Protein AF-A0A931QLI8-F1 (afdb_monomer_lite)

Sequence (66 aa):
MVSASAVRDLREKTGAGMMDCKKALAETGGDFEKAVDLLRQKGLAALAKKAGRIAAEAVAAHPGHR

Foldseek 3Di:
DEDLVLLVVLCVVQVDDSVLSVVLCVVVVNPSVSSSVSSVVVVVVVVVVVVVVCVVPPPPDDDDDD

Secondary structure (DSSP, 8-state):
---HHHHHHHHHHH---HHHHHHHHHHTTT-HHHHHHHHHHHHHHHHHHHHHHHHHS-SS------

Radius of gyration: 17.24 Å; chains: 1; bounding box: 42×32×41 Å

pLDDT: mean 74.88, std 17.42, range [41.25, 91.44]

Structure (mmCIF, N/CA/C/O backbone):
data_AF-A0A931QLI8-F1
#
_entry.id   AF-A0A931QLI8-F1
#
loop_
_atom_site.group_PDB
_atom_site.id
_atom_site.type_symbol
_atom_site.label_atom_id
_atom_site.label_alt_id
_atom_site.label_comp_id
_atom_site.label_asym_id
_atom_site.label_entity_id
_atom_site.label_seq_id
_atom_site.pdbx_PDB_ins_code
_atom_site.Cartn_x
_atom_site.Cartn_y
_atom_site.Cartn_z
_atom_site.occupancy
_atom_site.B_iso_or_equiv
_atom_site.auth_seq_id
_atom_site.auth_comp_id
_atom_site.auth_asym_id
_atom_site.auth_atom_id
_atom_site.pdbx_PDB_model_num
ATOM 1 N N . MET A 1 1 ? -6.767 12.107 7.939 1.00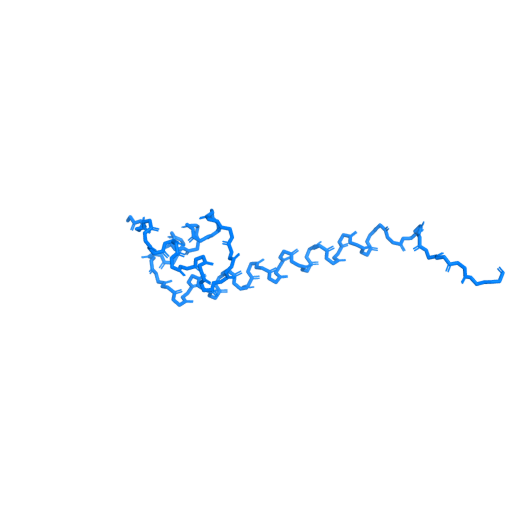 61.72 1 MET A N 1
ATOM 2 C CA . MET A 1 1 ? -5.725 11.353 8.676 1.00 61.72 1 MET A CA 1
ATOM 3 C C . MET A 1 1 ? -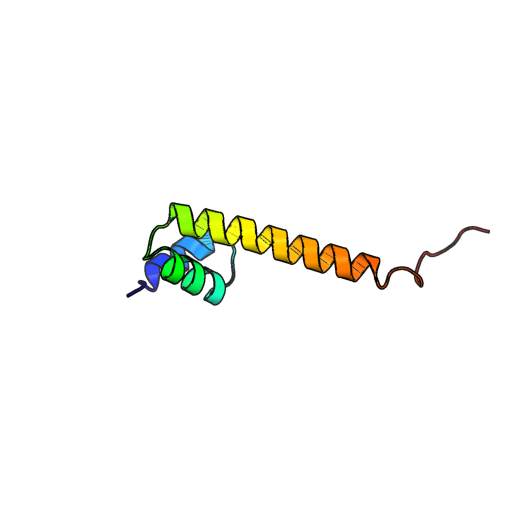5.732 9.915 8.177 1.00 61.72 1 MET A C 1
ATOM 5 O O . MET A 1 1 ? -6.815 9.408 7.927 1.00 61.72 1 MET A O 1
ATOM 9 N N . VAL A 1 2 ? -4.579 9.261 8.022 1.00 75.50 2 VAL A N 1
ATOM 10 C CA . VAL A 1 2 ? -4.516 7.841 7.624 1.00 75.50 2 VAL A CA 1
ATOM 11 C C . VAL A 1 2 ? -4.181 7.007 8.859 1.00 75.50 2 VAL A C 1
ATOM 13 O O . VAL A 1 2 ? -3.172 7.264 9.514 1.00 75.50 2 VAL A O 1
ATOM 16 N N . SER A 1 3 ? -5.028 6.031 9.194 1.00 83.56 3 SER A N 1
ATOM 17 C CA . SER A 1 3 ? -4.827 5.177 10.371 1.00 83.56 3 SER A CA 1
ATOM 18 C C . SER A 1 3 ? -3.647 4.222 10.176 1.00 83.56 3 SER A C 1
ATOM 20 O O . SER A 1 3 ? -3.507 3.603 9.120 1.00 83.56 3 SER A O 1
ATOM 22 N N . ALA A 1 4 ? -2.815 4.059 11.209 1.00 85.19 4 ALA A N 1
ATOM 23 C CA . ALA A 1 4 ? -1.699 3.112 11.196 1.00 85.19 4 ALA A CA 1
ATOM 24 C C . ALA A 1 4 ? -2.165 1.666 10.951 1.00 85.19 4 ALA A C 1
ATOM 26 O O . ALA A 1 4 ? -1.466 0.909 10.276 1.00 85.19 4 ALA A O 1
ATOM 27 N N . SER A 1 5 ? -3.365 1.313 11.425 1.00 88.00 5 SER A N 1
ATOM 28 C CA . SER A 1 5 ? -3.975 0.010 11.149 1.00 88.00 5 SER A CA 1
ATOM 29 C C . SER A 1 5 ? -4.292 -0.158 9.666 1.00 88.00 5 SER A C 1
ATOM 31 O O . SER A 1 5 ? -3.931 -1.178 9.097 1.00 88.00 5 SER A O 1
ATOM 33 N N . ALA A 1 6 ? -4.852 0.862 9.004 1.00 88.06 6 ALA A N 1
ATOM 34 C CA . ALA A 1 6 ? -5.169 0.795 7.572 1.00 88.06 6 ALA A CA 1
ATOM 35 C C . ALA A 1 6 ? -3.910 0.597 6.710 1.00 88.06 6 ALA A C 1
ATOM 37 O O . ALA A 1 6 ? -3.907 -0.195 5.774 1.00 88.06 6 ALA A O 1
ATOM 38 N N . VAL A 1 7 ? -2.809 1.271 7.063 1.00 89.12 7 VAL A N 1
ATOM 39 C CA . VAL A 1 7 ? -1.506 1.107 6.393 1.00 89.12 7 VAL A CA 1
ATOM 40 C C . VAL A 1 7 ? -0.976 -0.317 6.553 1.00 89.12 7 VAL A C 1
ATOM 42 O O . VAL A 1 7 ? -0.415 -0.875 5.612 1.00 89.12 7 VAL A O 1
ATOM 45 N N . ARG A 1 8 ? -1.119 -0.893 7.750 1.00 89.19 8 ARG A N 1
ATOM 46 C CA . ARG A 1 8 ? -0.648 -2.244 8.061 1.00 89.19 8 ARG A CA 1
ATOM 47 C C . ARG A 1 8 ? -1.459 -3.306 7.320 1.00 89.19 8 ARG A C 1
ATOM 49 O O . ARG A 1 8 ? -0.858 -4.175 6.699 1.00 89.19 8 ARG A O 1
ATOM 56 N N . ASP A 1 9 ? -2.778 -3.171 7.314 1.00 90.69 9 ASP A N 1
ATOM 57 C CA . ASP A 1 9 ? -3.697 -4.061 6.599 1.00 90.69 9 ASP A CA 1
ATOM 58 C C . ASP A 1 9 ? -3.426 -4.027 5.082 1.00 90.69 9 ASP A C 1
ATOM 60 O O . ASP A 1 9 ? -3.321 -5.057 4.413 1.00 90.69 9 ASP A O 1
ATOM 64 N N . LEU A 1 10 ? -3.205 -2.825 4.532 1.00 88.81 10 LEU A N 1
ATOM 65 C CA . LEU A 1 10 ? -2.891 -2.642 3.114 1.00 88.81 10 LEU A CA 1
ATOM 66 C C . LEU A 1 10 ? -1.538 -3.261 2.750 1.00 88.81 10 LEU A C 1
ATOM 68 O O . LEU A 1 10 ? -1.399 -3.874 1.689 1.00 88.81 10 LEU A O 1
ATOM 72 N N . ARG A 1 11 ? -0.552 -3.145 3.645 1.00 87.69 11 ARG A N 1
ATOM 73 C CA . ARG A 1 11 ? 0.754 -3.794 3.506 1.00 87.69 11 ARG A CA 1
ATOM 74 C C . ARG A 1 11 ? 0.636 -5.314 3.522 1.00 87.69 11 ARG A C 1
ATOM 76 O O . ARG A 1 11 ? 1.320 -5.950 2.732 1.00 87.69 11 ARG A O 1
ATOM 83 N N . GLU A 1 12 ? -0.192 -5.901 4.382 1.00 88.94 12 GLU A N 1
ATOM 84 C CA . GLU A 1 12 ? -0.368 -7.361 4.412 1.00 88.94 12 GLU A CA 1
ATOM 85 C C . GLU A 1 12 ? -1.044 -7.883 3.139 1.00 88.94 12 GLU A C 1
ATOM 87 O O . GLU A 1 12 ? -0.621 -8.903 2.601 1.00 88.94 12 GLU A O 1
ATOM 92 N N . LYS A 1 13 ? -2.018 -7.150 2.587 1.00 87.81 13 LYS A N 1
ATOM 93 C CA . LYS A 1 13 ? -2.690 -7.536 1.334 1.00 87.81 13 LYS A CA 1
ATOM 94 C C . LYS A 1 13 ? -1.841 -7.351 0.078 1.00 87.81 13 LYS A C 1
ATOM 96 O O . LYS A 1 13 ? -1.915 -8.165 -0.836 1.00 87.81 13 LYS A O 1
ATOM 101 N N . THR A 1 14 ? -1.089 -6.256 -0.007 1.00 84.69 14 THR A N 1
ATOM 102 C CA . THR A 1 14 ? -0.339 -5.898 -1.227 1.00 84.69 14 THR A CA 1
ATOM 103 C C . THR A 1 14 ? 1.133 -6.289 -1.173 1.00 84.69 14 THR A C 1
ATOM 105 O O . THR A 1 14 ? 1.787 -6.341 -2.211 1.00 84.69 14 THR A O 1
ATOM 108 N N . GLY A 1 15 ? 1.681 -6.512 0.023 1.00 85.19 15 GLY A N 1
ATOM 109 C CA . GLY A 1 15 ? 3.115 -6.696 0.249 1.00 85.19 15 GLY A CA 1
ATOM 110 C C . GLY A 1 15 ? 3.953 -5.430 0.035 1.00 85.19 15 GLY A C 1
ATOM 111 O O . GLY A 1 15 ? 5.180 -5.500 0.077 1.00 85.19 15 GLY A O 1
ATOM 112 N N . ALA A 1 16 ? 3.328 -4.273 -0.211 1.00 85.62 16 ALA A N 1
ATOM 113 C CA . ALA A 1 16 ? 4.037 -3.039 -0.523 1.00 85.62 16 ALA A CA 1
ATOM 114 C C . ALA A 1 16 ? 4.709 -2.407 0.709 1.00 85.62 16 ALA A C 1
ATOM 116 O O . ALA A 1 16 ? 4.343 -2.647 1.864 1.00 85.62 16 ALA A O 1
ATOM 117 N N . GLY A 1 17 ? 5.703 -1.550 0.463 1.00 85.38 17 GLY A N 1
ATOM 118 C CA . GLY A 1 17 ? 6.423 -0.832 1.511 1.00 85.38 17 GLY A CA 1
ATOM 119 C C . GLY A 1 17 ? 5.502 0.038 2.374 1.00 85.38 17 GLY A C 1
ATOM 120 O O . GLY A 1 17 ? 4.478 0.555 1.925 1.00 85.38 17 GLY A O 1
ATOM 121 N N . MET A 1 18 ? 5.878 0.245 3.638 1.00 86.62 18 MET A N 1
ATOM 122 C CA . MET A 1 18 ? 5.064 0.999 4.602 1.00 86.62 18 MET A CA 1
ATOM 123 C C . MET A 1 18 ? 4.834 2.463 4.177 1.00 86.62 18 MET A C 1
ATOM 125 O O . MET A 1 18 ? 3.779 3.034 4.456 1.00 86.62 18 MET A O 1
ATOM 129 N N . MET A 1 19 ? 5.803 3.067 3.477 1.00 86.06 19 MET A N 1
ATOM 130 C CA . MET A 1 19 ? 5.659 4.403 2.889 1.00 86.06 19 MET A CA 1
ATOM 131 C C . MET A 1 19 ? 4.743 4.414 1.664 1.00 86.06 19 MET A C 1
ATOM 133 O O . MET A 1 19 ? 3.948 5.343 1.531 1.00 86.06 19 MET A O 1
ATOM 137 N N . ASP A 1 20 ? 4.821 3.400 0.802 1.00 90.12 20 ASP A N 1
ATOM 138 C CA . ASP A 1 20 ? 3.948 3.291 -0.367 1.00 90.12 20 ASP A CA 1
ATOM 139 C C . ASP A 1 20 ? 2.492 3.124 0.067 1.00 90.12 20 ASP A C 1
ATOM 141 O O . ASP A 1 20 ? 1.624 3.828 -0.440 1.00 90.12 20 ASP A O 1
ATOM 145 N N . CYS A 1 21 ? 2.232 2.291 1.081 1.00 90.62 21 CYS A N 1
ATOM 146 C CA . CYS A 1 21 ? 0.897 2.119 1.659 1.00 90.62 21 CYS A CA 1
ATOM 147 C C . CYS A 1 21 ? 0.359 3.425 2.260 1.00 90.62 21 CYS A C 1
ATOM 149 O O . CYS A 1 21 ? -0.792 3.789 2.023 1.00 90.62 21 CYS A O 1
ATOM 151 N N . LYS A 1 22 ? 1.197 4.178 2.992 1.00 89.50 22 LYS A N 1
ATOM 152 C CA . LYS A 1 22 ? 0.823 5.507 3.508 1.00 89.50 22 LYS A CA 1
ATOM 153 C C . LYS A 1 22 ? 0.505 6.492 2.387 1.00 89.50 22 LYS A C 1
ATOM 155 O O . LYS A 1 22 ? -0.491 7.198 2.489 1.00 89.50 22 LYS A O 1
ATOM 160 N N . LYS A 1 23 ? 1.330 6.548 1.337 1.00 90.00 23 LYS A N 1
ATOM 161 C CA . LYS A 1 23 ? 1.111 7.435 0.183 1.00 90.00 23 LYS A CA 1
ATOM 162 C C . LYS A 1 23 ? -0.149 7.062 -0.585 1.00 90.00 23 LYS A C 1
ATOM 164 O O . LYS A 1 23 ? -0.936 7.946 -0.879 1.00 90.00 23 LYS A O 1
ATOM 169 N N . ALA A 1 24 ? -0.363 5.777 -0.855 1.00 90.00 24 ALA A N 1
ATOM 170 C CA . ALA A 1 24 ? -1.533 5.297 -1.578 1.00 90.00 24 ALA A CA 1
ATOM 171 C C . ALA A 1 24 ? -2.828 5.620 -0.823 1.00 90.00 24 ALA A C 1
ATOM 173 O O . ALA A 1 24 ? -3.754 6.168 -1.410 1.00 90.00 24 ALA A O 1
ATOM 174 N N . LEU A 1 25 ? -2.876 5.377 0.490 1.00 90.00 25 LEU A N 1
ATOM 175 C CA . LEU A 1 25 ? -4.025 5.757 1.318 1.00 90.00 25 LEU A CA 1
ATOM 176 C C . LEU A 1 25 ? -4.185 7.277 1.433 1.00 90.00 25 LEU A C 1
ATOM 178 O O . LEU A 1 25 ? -5.305 7.765 1.486 1.00 90.00 25 LEU A O 1
ATOM 182 N N . ALA A 1 26 ? -3.094 8.043 1.454 1.00 90.81 26 ALA A N 1
ATOM 183 C CA . ALA A 1 26 ? -3.175 9.502 1.481 1.00 90.81 26 ALA A CA 1
ATOM 184 C C . ALA A 1 26 ? -3.689 10.087 0.151 1.00 90.81 26 ALA A C 1
ATOM 186 O O . ALA A 1 26 ? -4.544 10.965 0.181 1.00 90.81 26 ALA A O 1
ATOM 187 N N . GLU A 1 27 ? -3.217 9.586 -0.997 1.00 90.38 27 GLU A N 1
ATOM 188 C CA . GLU A 1 27 ? -3.667 9.998 -2.341 1.00 90.38 27 GLU A CA 1
ATOM 189 C C . GLU A 1 27 ? -5.128 9.618 -2.603 1.00 90.38 27 GLU A C 1
ATOM 191 O O . GLU A 1 27 ? -5.849 10.338 -3.285 1.00 90.38 27 GLU A O 1
ATOM 196 N N . THR A 1 28 ? -5.579 8.498 -2.043 1.00 89.56 28 THR A N 1
ATOM 197 C CA . THR A 1 28 ? -6.946 7.988 -2.232 1.00 89.56 28 THR A CA 1
ATOM 198 C C . THR A 1 28 ? -7.916 8.456 -1.156 1.00 89.56 28 THR A C 1
ATOM 200 O O . THR A 1 28 ? -9.087 8.099 -1.194 1.00 89.56 28 THR A O 1
ATOM 203 N N . GLY A 1 29 ? -7.451 9.237 -0.178 1.00 87.62 29 GLY A N 1
ATOM 204 C CA . GLY A 1 29 ? -8.281 9.693 0.938 1.00 87.62 29 GLY A CA 1
ATOM 205 C C . GLY A 1 29 ? -8.688 8.586 1.919 1.00 87.62 29 GLY A C 1
ATOM 206 O O . GLY A 1 29 ? -9.596 8.790 2.718 1.00 87.62 29 GLY A O 1
ATOM 207 N N . GLY A 1 30 ? -8.012 7.435 1.894 1.00 85.25 30 GLY A N 1
ATOM 208 C CA . GLY A 1 30 ? -8.303 6.269 2.729 1.00 85.25 30 GLY A CA 1
ATOM 209 C C . GLY A 1 30 ? -9.122 5.182 2.031 1.00 85.25 30 GLY A C 1
ATOM 210 O O . GLY A 1 30 ? -9.474 4.201 2.682 1.00 85.25 30 GLY A O 1
ATOM 211 N N . ASP A 1 31 ? -9.393 5.322 0.730 1.00 89.75 31 ASP A N 1
ATOM 212 C CA . ASP A 1 31 ? -10.049 4.290 -0.078 1.00 89.75 31 ASP A CA 1
ATOM 213 C C . ASP A 1 31 ? -9.137 3.067 -0.241 1.00 89.75 31 ASP A C 1
ATOM 215 O O . ASP A 1 31 ? -8.138 3.087 -0.964 1.00 89.75 31 ASP A O 1
ATOM 219 N N . PHE A 1 32 ? -9.500 1.967 0.412 1.00 87.69 32 PHE A N 1
ATOM 220 C CA . PHE A 1 32 ? -8.673 0.765 0.444 1.00 87.69 32 PHE A CA 1
ATOM 221 C C . PHE A 1 32 ? -8.545 0.100 -0.935 1.00 87.69 32 PHE A C 1
ATOM 223 O O . PHE A 1 32 ? -7.442 -0.259 -1.339 1.00 87.69 32 PHE A O 1
ATOM 230 N N . GLU A 1 33 ? -9.644 -0.019 -1.689 1.00 89.56 33 GLU A N 1
ATOM 231 C CA . GLU A 1 33 ? -9.626 -0.585 -3.047 1.00 89.56 33 GLU A CA 1
ATOM 232 C C . GLU A 1 33 ? -8.750 0.234 -3.999 1.00 89.56 33 GLU A C 1
ATOM 234 O O . GLU A 1 33 ? -7.880 -0.318 -4.674 1.00 89.56 33 GLU A O 1
ATOM 239 N N . LYS A 1 34 ? -8.909 1.564 -3.997 1.00 91.44 34 LYS A N 1
ATOM 240 C CA . LYS A 1 34 ? -8.082 2.446 -4.829 1.00 91.44 34 LYS A CA 1
ATOM 241 C C . LYS A 1 34 ? -6.618 2.410 -4.408 1.00 91.44 34 LYS A C 1
ATOM 243 O O . LYS A 1 34 ? -5.741 2.489 -5.263 1.00 91.44 34 LYS A O 1
ATOM 248 N N . ALA A 1 35 ? -6.334 2.298 -3.110 1.00 90.75 35 ALA A N 1
ATOM 249 C CA . ALA A 1 35 ? -4.965 2.225 -2.621 1.00 90.75 35 ALA A CA 1
ATOM 250 C C . ALA A 1 35 ? -4.280 0.920 -3.056 1.00 90.75 35 ALA A C 1
ATOM 252 O O . ALA A 1 35 ? -3.115 0.955 -3.450 1.00 90.75 35 ALA A O 1
ATOM 253 N N . VAL A 1 36 ? -4.998 -0.211 -3.047 1.00 90.06 36 VAL A N 1
ATOM 254 C CA . VAL A 1 36 ? -4.505 -1.490 -3.588 1.00 90.06 36 VAL A CA 1
ATOM 255 C C . VAL A 1 36 ? -4.199 -1.360 -5.077 1.00 90.06 36 VAL A C 1
ATOM 257 O O . VAL A 1 36 ? -3.110 -1.745 -5.504 1.00 90.06 36 VAL A O 1
ATOM 260 N N . ASP A 1 37 ? -5.123 -0.796 -5.856 1.00 90.25 37 ASP A N 1
ATOM 261 C CA . ASP A 1 37 ? -4.940 -0.635 -7.299 1.00 90.25 37 ASP A CA 1
ATOM 262 C C . ASP A 1 37 ? -3.753 0.288 -7.623 1.00 90.25 37 ASP A C 1
ATOM 264 O O . ASP A 1 37 ? -2.859 -0.090 -8.382 1.00 90.25 37 ASP A O 1
ATOM 268 N N . LEU A 1 38 ? -3.643 1.431 -6.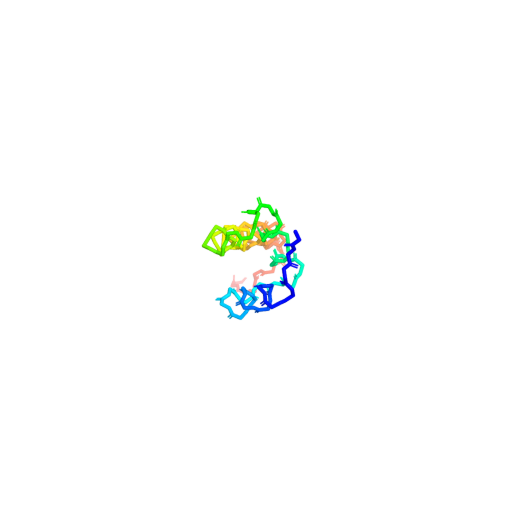934 1.00 89.50 38 LEU A N 1
ATOM 269 C CA . LEU A 1 38 ? -2.494 2.338 -7.043 1.00 89.50 38 LEU A CA 1
ATOM 270 C C . LEU A 1 38 ? -1.166 1.647 -6.743 1.00 89.50 38 LEU A C 1
ATOM 272 O O . LEU A 1 38 ? -0.186 1.851 -7.461 1.00 89.50 38 LEU A O 1
ATOM 276 N N . LEU A 1 39 ? -1.106 0.852 -5.673 1.00 87.25 39 LEU A N 1
ATOM 277 C CA . LEU A 1 39 ? 0.102 0.113 -5.308 1.00 87.25 39 LEU A CA 1
ATOM 278 C C . LEU A 1 39 ? 0.461 -0.931 -6.361 1.00 87.25 39 LEU A C 1
ATOM 280 O O . LEU A 1 39 ? 1.637 -1.094 -6.683 1.00 87.25 39 LEU A O 1
ATOM 284 N N . ARG A 1 40 ? -0.539 -1.599 -6.937 1.00 85.12 40 ARG A N 1
ATOM 285 C CA . ARG A 1 40 ? -0.355 -2.590 -7.999 1.00 85.12 40 ARG A CA 1
ATOM 286 C C . ARG A 1 40 ? 0.189 -1.942 -9.271 1.00 85.12 40 ARG A C 1
ATOM 288 O O . ARG A 1 40 ? 1.184 -2.414 -9.819 1.00 85.12 40 ARG A O 1
ATOM 295 N N . GLN A 1 41 ? -0.394 -0.817 -9.684 1.00 84.38 41 GLN A N 1
ATOM 296 C CA . GLN A 1 41 ? 0.075 -0.030 -10.826 1.00 84.38 41 GLN A CA 1
ATOM 297 C C . GLN A 1 41 ? 1.497 0.512 -10.599 1.00 84.38 41 GLN A C 1
ATOM 299 O O . GLN A 1 41 ? 2.362 0.382 -11.469 1.00 84.38 41 GLN A O 1
ATOM 304 N N . LYS A 1 42 ? 1.783 1.058 -9.407 1.00 81.38 42 LYS A N 1
ATOM 305 C CA . LYS A 1 42 ? 3.124 1.548 -9.039 1.00 81.38 42 LYS A CA 1
ATOM 306 C C . LYS A 1 42 ? 4.159 0.419 -8.979 1.00 81.38 42 LYS A C 1
ATOM 308 O O . LYS A 1 42 ? 5.283 0.612 -9.439 1.00 81.38 42 LYS A O 1
ATOM 313 N N . GLY A 1 43 ? 3.788 -0.760 -8.478 1.00 75.62 43 GLY A N 1
ATOM 314 C CA . GLY A 1 43 ? 4.647 -1.946 -8.444 1.00 75.62 43 GLY A CA 1
ATOM 315 C C . GLY A 1 43 ? 5.032 -2.428 -9.844 1.00 75.62 43 GLY A C 1
ATOM 316 O O . GLY A 1 43 ? 6.210 -2.673 -10.109 1.00 75.62 43 GLY A O 1
ATOM 317 N N . LEU A 1 44 ? 4.068 -2.470 -10.770 1.00 64.88 44 LEU A N 1
ATOM 318 C CA . LEU A 1 44 ? 4.323 -2.789 -12.178 1.00 64.88 44 LEU A CA 1
ATOM 319 C C . LEU A 1 44 ? 5.220 -1.742 -12.847 1.00 64.88 44 LEU A C 1
ATOM 321 O O . LEU A 1 44 ? 6.159 -2.106 -13.548 1.00 64.88 44 LEU A O 1
ATOM 325 N N . ALA A 1 45 ? 5.001 -0.450 -12.590 1.00 66.12 45 ALA A N 1
ATOM 326 C CA . ALA A 1 45 ? 5.854 0.612 -13.124 1.00 66.12 45 ALA A CA 1
ATOM 327 C C . ALA A 1 45 ? 7.293 0.548 -12.575 1.00 66.12 45 ALA A C 1
ATOM 329 O O . ALA A 1 45 ? 8.250 0.816 -13.305 1.00 66.12 45 ALA A O 1
ATOM 330 N N . ALA A 1 46 ? 7.468 0.171 -11.304 1.00 63.53 46 ALA A N 1
ATOM 331 C CA . ALA A 1 46 ? 8.782 -0.036 -10.701 1.00 63.53 46 ALA A CA 1
ATOM 332 C C . ALA A 1 46 ? 9.507 -1.245 -11.318 1.0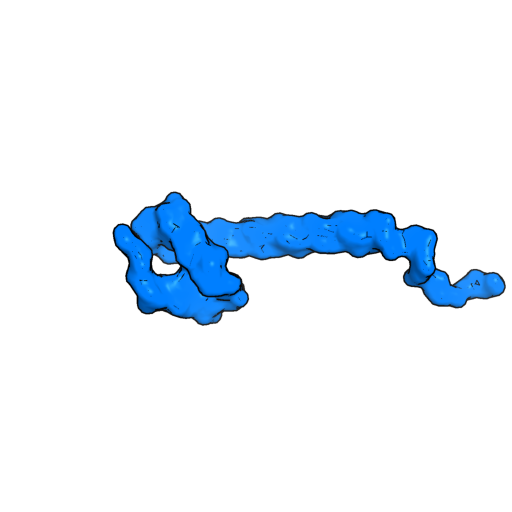0 63.53 46 ALA A C 1
ATOM 334 O O . ALA A 1 46 ? 10.696 -1.153 -11.628 1.00 63.53 46 ALA A O 1
ATOM 335 N N . LEU A 1 47 ? 8.789 -2.346 -11.562 1.00 57.22 47 LEU A N 1
ATOM 336 C CA . LEU A 1 47 ? 9.300 -3.524 -12.270 1.00 57.22 47 LEU A CA 1
ATOM 337 C C . LEU A 1 47 ? 9.645 -3.206 -13.729 1.00 57.22 47 LEU A C 1
ATOM 339 O O . LEU A 1 47 ? 10.724 -3.572 -14.179 1.00 57.22 47 LEU A O 1
ATOM 343 N N . ALA A 1 48 ? 8.798 -2.461 -14.441 1.00 58.97 48 ALA A N 1
ATOM 344 C CA . ALA A 1 48 ? 9.042 -2.038 -15.820 1.00 58.97 48 ALA A CA 1
ATOM 345 C C . ALA A 1 48 ? 10.274 -1.124 -15.930 1.00 58.97 48 ALA A C 1
ATOM 347 O O . ALA A 1 48 ? 11.125 -1.321 -16.795 1.00 58.97 48 ALA A O 1
ATOM 348 N N . LYS A 1 49 ? 10.441 -0.170 -15.004 1.00 54.94 49 LYS A N 1
ATOM 349 C CA . LYS A 1 49 ? 11.653 0.666 -14.935 1.00 54.94 49 LYS A CA 1
ATOM 350 C C . LYS A 1 49 ? 12.906 -0.136 -14.579 1.00 54.94 49 LYS A C 1
ATOM 352 O O . LYS A 1 49 ? 13.995 0.211 -15.030 1.00 54.94 49 LYS A O 1
ATOM 357 N N . LYS A 1 50 ? 12.774 -1.207 -13.791 1.00 50.06 50 LYS A N 1
ATOM 358 C CA . LYS A 1 50 ? 13.894 -2.096 -13.456 1.00 50.06 50 LYS A CA 1
ATOM 359 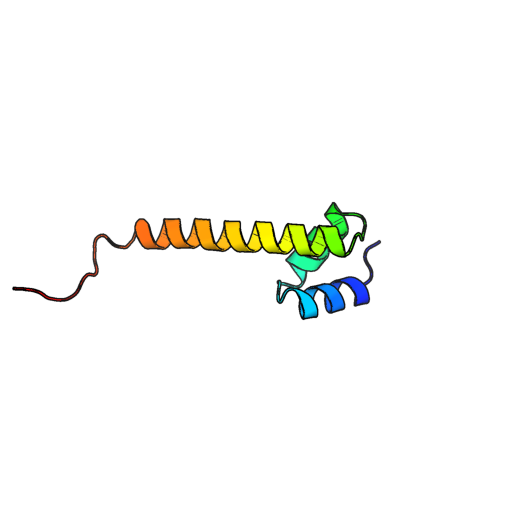C C . LYS A 1 50 ? 14.242 -3.036 -14.614 1.00 50.06 50 LYS A C 1
ATOM 361 O O . LYS A 1 50 ? 15.423 -3.208 -14.891 1.00 50.06 50 LYS A O 1
ATOM 366 N N . ALA A 1 51 ? 13.252 -3.539 -15.351 1.00 50.59 51 ALA A N 1
ATOM 367 C CA . ALA A 1 51 ? 13.453 -4.264 -16.606 1.00 50.59 51 ALA A CA 1
ATOM 368 C C . ALA A 1 51 ? 14.155 -3.383 -17.655 1.00 50.59 51 ALA A C 1
ATOM 370 O O . ALA A 1 51 ? 15.099 -3.831 -18.298 1.00 50.59 51 ALA A O 1
ATOM 371 N N . GLY A 1 52 ? 13.791 -2.097 -17.738 1.00 49.59 52 GLY A N 1
ATOM 372 C CA . GLY A 1 52 ? 14.492 -1.120 -18.577 1.00 49.59 52 GLY A CA 1
ATOM 373 C C . GLY A 1 52 ? 15.949 -0.860 -18.164 1.00 49.59 52 GLY A C 1
ATOM 374 O O . GLY A 1 52 ? 16.773 -0.561 -19.021 1.00 49.59 52 GLY A O 1
ATOM 375 N N . ARG A 1 53 ? 16.305 -1.017 -16.879 1.00 47.09 53 ARG A N 1
ATOM 376 C CA . ARG A 1 53 ? 17.704 -0.911 -16.420 1.00 47.09 53 ARG A CA 1
ATOM 377 C C . ARG A 1 53 ? 18.516 -2.186 -16.626 1.00 47.09 53 ARG A C 1
ATOM 379 O O . ARG A 1 53 ? 19.705 -2.079 -16.885 1.00 47.09 53 ARG A O 1
ATOM 386 N N . ILE A 1 54 ? 17.900 -3.366 -16.556 1.00 50.06 54 ILE A N 1
ATOM 387 C CA . ILE A 1 54 ? 18.596 -4.621 -16.890 1.00 50.06 54 ILE A CA 1
ATOM 388 C C . ILE A 1 54 ? 18.881 -4.678 -18.400 1.00 50.06 54 ILE A C 1
ATOM 390 O O . ILE A 1 54 ? 19.941 -5.144 -18.793 1.00 50.06 54 ILE A O 1
ATOM 394 N N . ALA A 1 55 ? 18.005 -4.128 -19.248 1.00 46.97 55 ALA A N 1
ATOM 395 C CA . ALA A 1 55 ? 18.253 -4.045 -20.690 1.00 46.97 55 ALA A CA 1
ATOM 396 C C . ALA A 1 55 ? 19.339 -3.020 -21.090 1.00 46.97 55 ALA A C 1
ATOM 398 O O . ALA A 1 55 ? 19.939 -3.170 -22.150 1.00 46.97 55 ALA A O 1
ATOM 399 N N . ALA A 1 56 ? 19.615 -2.001 -20.266 1.00 47.72 56 ALA A N 1
ATOM 400 C CA . ALA A 1 56 ? 20.648 -0.996 -20.553 1.00 47.72 56 ALA A CA 1
ATOM 401 C C . ALA A 1 56 ? 22.065 -1.428 -20.122 1.00 47.72 56 ALA A C 1
ATOM 403 O O . ALA A 1 56 ? 23.040 -0.935 -20.674 1.00 47.72 56 ALA A O 1
ATOM 404 N N . GLU A 1 57 ? 22.178 -2.389 -19.200 1.00 42.50 57 GLU A N 1
ATOM 405 C CA . GLU A 1 57 ? 23.453 -2.912 -18.680 1.00 42.50 57 GLU A CA 1
ATOM 406 C C . GLU A 1 57 ? 23.659 -4.397 -19.053 1.00 42.50 57 GLU A C 1
ATOM 408 O O . GLU A 1 57 ? 24.357 -5.137 -18.366 1.00 42.50 57 GLU A O 1
ATOM 413 N N . ALA A 1 58 ? 23.028 -4.874 -20.131 1.00 41.25 58 ALA A N 1
ATOM 414 C CA . ALA A 1 58 ? 23.188 -6.242 -20.642 1.00 41.25 58 ALA A CA 1
ATOM 415 C C . ALA A 1 58 ? 23.809 -6.285 -22.049 1.00 41.25 58 ALA A C 1
ATOM 417 O O . ALA A 1 58 ? 23.550 -7.205 -22.819 1.00 41.25 58 ALA A O 1
ATOM 418 N N . VAL A 1 59 ? 24.679 -5.322 -22.373 1.00 48.62 59 VAL A N 1
ATOM 419 C CA . VAL A 1 59 ? 25.620 -5.425 -23.506 1.00 48.62 59 VAL A CA 1
ATOM 420 C C . VAL A 1 59 ? 27.020 -5.880 -23.059 1.00 48.62 59 VAL A C 1
ATOM 422 O O . VAL A 1 59 ? 28.000 -5.640 -23.751 1.00 48.62 59 VAL A O 1
ATOM 425 N N . ALA A 1 60 ? 27.157 -6.525 -21.891 1.00 53.97 60 ALA A N 1
ATOM 426 C CA . ALA A 1 60 ? 28.476 -6.971 -21.420 1.00 53.97 60 ALA A CA 1
ATOM 427 C C . ALA A 1 60 ? 28.503 -8.260 -20.578 1.00 53.97 60 ALA A C 1
ATOM 429 O O . ALA A 1 60 ? 29.497 -8.512 -19.904 1.00 53.97 60 ALA A O 1
ATOM 430 N N . ALA A 1 61 ? 27.462 -9.101 -20.595 1.00 50.81 61 ALA A N 1
ATOM 431 C CA . ALA A 1 61 ? 27.539 -10.399 -19.916 1.00 50.81 61 ALA A CA 1
ATOM 432 C C . ALA A 1 61 ? 26.555 -11.429 -20.491 1.00 50.81 61 ALA A C 1
ATOM 434 O O . ALA A 1 61 ? 25.579 -11.801 -19.842 1.00 50.81 61 ALA A O 1
ATOM 435 N N . HIS A 1 62 ? 26.823 -11.920 -21.705 1.00 43.12 62 HIS A N 1
ATOM 436 C CA . HIS A 1 62 ? 26.375 -13.260 -22.091 1.00 43.12 62 HIS A CA 1
ATOM 437 C C . HIS A 1 62 ? 27.591 -14.201 -22.117 1.00 43.12 62 HIS A C 1
ATOM 439 O O . HIS A 1 62 ? 28.567 -13.897 -22.806 1.00 43.12 62 HIS A O 1
ATOM 445 N N . PRO A 1 63 ? 27.569 -15.313 -21.362 1.00 61.56 63 PRO A N 1
ATOM 446 C CA . PRO A 1 63 ? 28.653 -16.280 -21.310 1.00 61.56 63 PRO A CA 1
ATOM 447 C C . PRO A 1 63 ? 28.507 -17.316 -22.438 1.00 61.56 63 PRO A C 1
ATOM 449 O O . PRO A 1 63 ? 27.474 -17.959 -22.557 1.00 61.56 63 PRO A O 1
ATOM 452 N N . GLY A 1 64 ? 29.566 -17.497 -23.230 1.00 60.88 64 GLY A N 1
ATOM 453 C CA . GLY A 1 64 ? 29.863 -18.727 -23.973 1.00 60.88 64 GLY A CA 1
ATOM 454 C C . GLY A 1 64 ? 28.935 -19.137 -25.125 1.00 60.88 64 GLY A C 1
ATOM 455 O O . GLY A 1 64 ?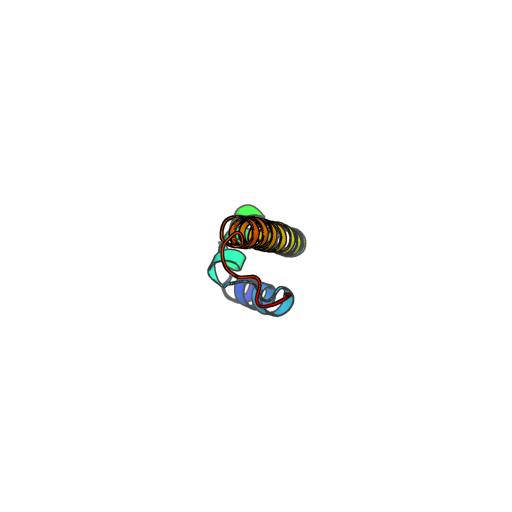 27.961 -19.848 -24.911 1.00 60.88 64 GLY A O 1
ATOM 456 N N . HIS A 1 65 ? 29.365 -18.892 -26.367 1.00 52.94 65 HIS A N 1
ATOM 457 C CA . HIS A 1 65 ? 29.346 -19.938 -27.398 1.00 52.94 65 HIS A CA 1
ATOM 458 C C . HIS A 1 65 ? 30.297 -19.588 -28.554 1.00 52.94 65 HIS A C 1
ATOM 460 O O . HIS A 1 65 ? 30.061 -18.614 -29.266 1.00 52.94 65 HIS A O 1
ATOM 466 N N . ARG A 1 66 ? 31.284 -20.474 -28.751 1.00 44.28 66 ARG A N 1
ATOM 467 C CA . ARG A 1 66 ? 32.270 -20.571 -29.841 1.00 44.28 66 ARG A CA 1
ATOM 468 C C . ARG A 1 66 ? 33.576 -19.791 -29.706 1.00 44.28 66 ARG A C 1
ATOM 470 O O . ARG A 1 66 ? 33.544 -18.560 -29.529 1.00 44.28 66 ARG A O 1
#